Protein AF-0000000086746232 (afdb_homodimer)

Sequence (174 aa):
MLRSIILVGDSTSHGGKVLTGDESCDVLGKKAARVGDAVSCPKCGGNQTIVEGTPGIVGSNGQTYALEGMKTSCGATLIASQSLFQAMLRSIILVGDSTSHGGKVLTGDESCDVLGKKAARVGDAVSCPKCGGNQTIVEGTPGIVGSNGQTYALEGMKTSCGATLIASQSLFQA

Structure (mmCIF, N/CA/C/O backbone):
data_AF-0000000086746232-model_v1
#
loop_
_entity.id
_entity.type
_entity.pdbx_description
1 polymer 'PAAR domain-containing protein'
#
loop_
_atom_site.group_PDB
_atom_site.id
_atom_site.type_symbol
_atom_site.label_atom_id
_atom_site.label_alt_id
_atom_site.label_comp_id
_atom_site.label_asym_id
_atom_site.label_entity_id
_atom_site.label_seq_id
_atom_site.pdbx_PDB_ins_code
_atom_site.Cartn_x
_atom_site.Cartn_y
_atom_site.Cartn_z
_atom_site.occupancy
_atom_site.B_iso_or_equiv
_atom_site.auth_seq_id
_atom_site.auth_comp_id
_atom_site.auth_asym_id
_atom_site.auth_atom_id
_atom_site.pdbx_PDB_model_num
ATOM 1 N N . MET A 1 1 ? -14.898 6.227 -3.635 1 74 1 MET A N 1
ATOM 2 C CA . MET A 1 1 ? -13.883 6.523 -4.645 1 74 1 MET A CA 1
ATOM 3 C C . MET A 1 1 ? -12.484 6.25 -4.105 1 74 1 MET A C 1
ATOM 5 O O . MET A 1 1 ? -12.234 6.391 -2.908 1 74 1 MET A O 1
ATOM 9 N N . LEU A 1 2 ? -11.461 5.648 -4.902 1 90.25 2 LEU A N 1
ATOM 10 C CA . LEU A 1 2 ? -10.086 5.375 -4.504 1 90.25 2 LEU A CA 1
ATOM 11 C C . LEU A 1 2 ? -9.281 6.664 -4.414 1 90.25 2 LEU A C 1
ATOM 13 O O . LEU A 1 2 ? -9.523 7.609 -5.172 1 90.25 2 LEU A O 1
ATOM 17 N N . ARG A 1 3 ? -8.586 6.871 -3.383 1 95.56 3 ARG A N 1
ATOM 18 C CA . ARG A 1 3 ? -7.73 8.031 -3.16 1 95.56 3 ARG A CA 1
ATOM 19 C C . ARG A 1 3 ? -6.262 7.621 -3.111 1 95.56 3 ARG A C 1
ATOM 21 O O . ARG A 1 3 ? -5.934 6.508 -2.693 1 95.56 3 ARG A O 1
ATOM 28 N N . SER A 1 4 ? -5.422 8.508 -3.428 1 97 4 SER A N 1
ATOM 29 C CA . SER A 1 4 ? -3.99 8.234 -3.486 1 97 4 SER A CA 1
ATOM 30 C C . SER A 1 4 ? -3.365 8.25 -2.096 1 97 4 SER A C 1
ATOM 32 O O . SER A 1 4 ? -3.75 9.062 -1.248 1 97 4 SER A O 1
ATOM 34 N N . ILE A 1 5 ? -2.408 7.426 -1.962 1 97.31 5 ILE A N 1
ATOM 35 C CA . ILE A 1 5 ? -1.659 7.379 -0.711 1 97.31 5 ILE A CA 1
ATOM 36 C C . ILE A 1 5 ? -0.82 8.648 -0.568 1 97.31 5 ILE A C 1
ATOM 38 O O . ILE A 1 5 ? -0.33 9.188 -1.562 1 97.31 5 ILE A O 1
ATOM 42 N N . ILE A 1 6 ? -0.71 9.125 0.673 1 98.44 6 ILE A N 1
ATOM 43 C CA . ILE A 1 6 ? 0.069 10.32 0.973 1 98.44 6 ILE A CA 1
ATOM 44 C C . ILE A 1 6 ? 1.523 9.938 1.231 1 98.44 6 ILE A C 1
ATOM 46 O O . ILE A 1 6 ? 1.8 8.953 1.916 1 98.44 6 ILE A O 1
ATOM 50 N N . LEU A 1 7 ? 2.449 10.727 0.678 1 98.69 7 LEU A N 1
ATOM 51 C CA . LEU A 1 7 ? 3.883 10.484 0.811 1 98.69 7 LEU A CA 1
ATOM 52 C C . LEU A 1 7 ? 4.566 11.648 1.521 1 98.69 7 LEU A C 1
ATOM 54 O O . LEU A 1 7 ? 4.051 12.773 1.521 1 98.69 7 LEU A O 1
ATOM 58 N N . VAL A 1 8 ? 5.672 11.312 2.109 1 98.81 8 VAL A N 1
ATOM 59 C CA . VAL A 1 8 ? 6.5 12.383 2.662 1 98.81 8 VAL A CA 1
ATOM 60 C C . VAL A 1 8 ? 6.785 13.422 1.585 1 98.81 8 VAL A C 1
ATOM 62 O O . VAL A 1 8 ? 7.145 13.078 0.457 1 98.81 8 VAL A O 1
ATOM 65 N N . GLY A 1 9 ? 6.59 14.703 1.966 1 98.69 9 GLY A N 1
ATOM 66 C CA . GLY A 1 9 ? 6.805 15.781 1.021 1 98.69 9 GLY A CA 1
ATOM 67 C C . GLY A 1 9 ? 5.52 16.297 0.4 1 98.69 9 GLY A C 1
ATOM 68 O O . GLY A 1 9 ? 5.492 17.391 -0.172 1 98.69 9 GLY A O 1
ATOM 69 N N . ASP A 1 10 ? 4.445 15.539 0.522 1 98.81 10 ASP A N 1
ATOM 70 C CA . ASP A 1 10 ? 3.156 15.984 -0.002 1 98.81 10 ASP A CA 1
ATOM 71 C C . ASP A 1 10 ? 2.662 17.219 0.732 1 98.81 10 ASP A C 1
ATOM 73 O O . ASP A 1 10 ? 2.984 17.422 1.905 1 98.81 10 ASP A O 1
ATOM 77 N N . SER A 1 11 ? 1.82 18.031 0.051 1 98.75 11 SER A N 1
ATOM 78 C CA . SER A 1 11 ? 1.367 19.312 0.579 1 98.75 11 SER A CA 1
ATOM 79 C C . SER A 1 11 ? 0.061 19.172 1.352 1 98.75 11 SER A C 1
ATOM 81 O O . SER A 1 11 ? -0.557 18.094 1.336 1 98.75 11 SER A O 1
ATOM 83 N N . THR A 1 12 ? -0.304 20.234 2.037 1 98.62 12 THR A N 1
ATOM 84 C CA . THR A 1 12 ? -1.601 20.344 2.697 1 98.62 12 THR A CA 1
ATOM 85 C C . THR A 1 12 ? -2.32 21.609 2.277 1 98.62 12 THR A C 1
ATOM 87 O O . THR A 1 12 ? -1.718 22.5 1.672 1 98.62 12 THR A O 1
ATOM 90 N N . SER A 1 13 ? -3.58 21.688 2.588 1 98.62 13 SER A N 1
ATOM 91 C CA . SER A 1 13 ? -4.395 22.844 2.221 1 98.62 13 SER A CA 1
ATOM 92 C C . SER A 1 13 ? -3.963 24.094 2.986 1 98.62 13 SER A C 1
ATOM 94 O O . SER A 1 13 ? -4.332 25.203 2.621 1 98.62 13 SER A O 1
ATOM 96 N N . HIS A 1 14 ? -3.186 23.938 4.078 1 98.44 14 HIS A N 1
ATOM 97 C CA . HIS A 1 14 ? -2.693 25.094 4.816 1 98.44 14 HIS A CA 1
ATOM 98 C C . HIS A 1 14 ? -1.315 25.531 4.316 1 98.44 14 HIS A C 1
ATOM 100 O O . HIS A 1 14 ? -0.679 26.406 4.91 1 98.44 14 HIS A O 1
ATOM 106 N N . GLY A 1 15 ? -0.801 24.781 3.307 1 98.12 15 GLY A N 1
ATOM 107 C CA . GLY A 1 15 ? 0.459 25.172 2.701 1 98.12 15 GLY A CA 1
ATOM 108 C C . GLY A 1 15 ? 1.657 24.453 3.285 1 98.12 15 GLY A C 1
ATOM 109 O O . GLY A 1 15 ? 2.801 24.75 2.939 1 98.12 15 GLY A O 1
ATOM 110 N N . GLY A 1 16 ? 1.453 23.5 4.137 1 98.44 16 GLY A N 1
ATOM 111 C CA . GLY A 1 16 ? 2.529 22.734 4.742 1 98.44 16 GLY A CA 1
ATOM 112 C C . GLY A 1 16 ? 2.887 21.484 3.959 1 98.44 16 GLY A C 1
ATOM 113 O O . GLY A 1 16 ? 2.465 21.312 2.811 1 98.44 16 GLY A O 1
ATOM 114 N N . LYS A 1 17 ? 3.822 20.734 4.602 1 98.75 17 LYS A N 1
ATOM 115 C CA . LYS A 1 17 ? 4.305 19.5 3.986 1 98.75 17 LYS A CA 1
ATOM 116 C C . LYS A 1 17 ? 4.34 18.359 5 1 98.75 17 LYS A C 1
ATOM 118 O O . LYS A 1 17 ? 4.574 18.578 6.188 1 98.75 17 LYS A O 1
ATOM 123 N N . VAL A 1 18 ? 4.055 17.125 4.492 1 98.88 18 VAL A N 1
ATOM 124 C CA . VAL A 1 18 ? 4.273 15.938 5.305 1 98.88 18 VAL A CA 1
ATOM 125 C C . VAL A 1 18 ? 5.77 15.75 5.559 1 98.88 18 VAL A C 1
ATOM 127 O O . VAL A 1 18 ? 6.574 15.789 4.625 1 98.88 18 VAL A O 1
ATOM 130 N N . LEU A 1 19 ? 6.18 15.445 6.797 1 98.75 19 LEU A N 1
ATOM 131 C CA . LEU A 1 19 ? 7.59 15.508 7.164 1 98.75 19 LEU A CA 1
ATOM 132 C C . LEU A 1 19 ? 8.148 14.102 7.391 1 98.75 19 LEU A C 1
ATOM 134 O O . LEU A 1 19 ? 9.336 13.859 7.168 1 98.75 19 LEU A O 1
ATOM 138 N N . THR A 1 20 ? 7.324 13.242 7.918 1 98.56 20 THR A N 1
ATOM 139 C CA . THR A 1 20 ? 7.789 11.898 8.227 1 98.56 20 THR A CA 1
ATOM 140 C C . THR A 1 20 ? 6.848 10.852 7.645 1 98.56 20 THR A C 1
ATOM 142 O O . THR A 1 20 ? 5.719 11.172 7.258 1 98.56 20 THR A O 1
ATOM 145 N N . GLY A 1 21 ? 7.344 9.641 7.555 1 98.12 21 GLY A N 1
ATOM 146 C CA . GLY A 1 21 ? 6.598 8.516 7.008 1 98.12 21 GLY A CA 1
ATOM 147 C C . GLY A 1 21 ? 7.141 7.172 7.449 1 98.12 21 GLY A C 1
ATOM 148 O O . GLY A 1 21 ? 8.062 7.109 8.266 1 98.12 21 GLY A O 1
ATOM 149 N N . 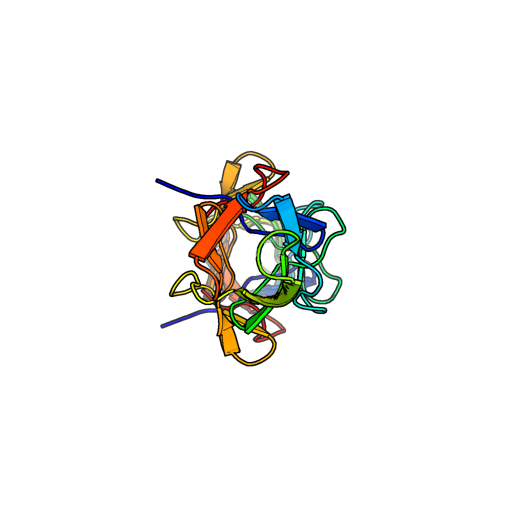ASP A 1 22 ? 6.551 6.16 6.973 1 97.75 22 ASP A N 1
ATOM 150 C CA . ASP A 1 22 ? 6.91 4.781 7.289 1 97.75 22 ASP A CA 1
ATOM 151 C C . ASP A 1 22 ? 8.211 4.383 6.594 1 97.75 22 ASP A C 1
ATOM 153 O O . ASP A 1 22 ? 8.25 4.254 5.367 1 97.75 22 ASP A O 1
ATOM 157 N N . GLU A 1 23 ? 9.258 4.027 7.324 1 96.69 23 GLU A N 1
ATOM 158 C CA . GLU A 1 23 ? 10.57 3.699 6.773 1 96.69 23 GLU A CA 1
ATOM 159 C C . GLU A 1 23 ? 10.531 2.393 5.988 1 96.69 23 GLU A C 1
ATOM 161 O O . GLU A 1 23 ? 11.406 2.129 5.164 1 96.69 23 GLU A O 1
ATOM 166 N N . SER A 1 24 ? 9.492 1.598 6.172 1 96.25 24 SER A N 1
ATOM 167 C CA . SER A 1 24 ? 9.438 0.273 5.562 1 96.25 24 SER A CA 1
ATOM 168 C C . SER A 1 24 ? 8.656 0.301 4.25 1 96.25 24 SER A C 1
ATOM 170 O O . SER A 1 24 ? 8.609 -0.7 3.533 1 96.25 24 SER A O 1
ATOM 172 N N . CYS A 1 25 ? 8.031 1.4 3.924 1 96.44 25 CYS A N 1
ATOM 173 C CA . CYS A 1 25 ? 7.168 1.482 2.75 1 96.44 25 CYS A CA 1
ATOM 174 C C . CYS A 1 25 ? 7.516 2.699 1.901 1 96.44 25 CYS A C 1
ATOM 176 O O . CYS A 1 25 ? 7.363 3.838 2.35 1 96.44 25 CYS A O 1
ATOM 178 N N . ASP A 1 26 ? 7.922 2.42 0.71 1 96.62 26 ASP A N 1
ATOM 179 C CA . ASP A 1 26 ? 8.352 3.455 -0.224 1 96.62 26 ASP A CA 1
ATOM 180 C C . ASP A 1 26 ? 7.535 3.402 -1.515 1 96.62 26 ASP A C 1
ATOM 182 O O . ASP A 1 26 ? 7.438 2.352 -2.15 1 96.62 26 ASP A O 1
ATOM 186 N N . VAL A 1 27 ? 6.926 4.531 -1.848 1 96.12 27 VAL A N 1
ATOM 187 C CA . VAL A 1 27 ? 6.238 4.684 -3.125 1 96.12 27 VAL A CA 1
ATOM 188 C C . VAL A 1 27 ? 6.914 5.777 -3.949 1 96.12 27 VAL A C 1
ATOM 190 O O . VAL A 1 27 ? 7.035 6.918 -3.496 1 96.12 27 VAL A O 1
ATOM 193 N N . LEU A 1 28 ? 7.363 5.406 -5.082 1 95.31 28 LEU A N 1
ATOM 194 C CA . LEU A 1 28 ? 8.055 6.328 -5.977 1 95.31 28 LEU A CA 1
ATOM 195 C C . LEU A 1 28 ? 9.25 6.973 -5.273 1 95.31 28 LEU A C 1
ATOM 197 O O . LEU A 1 28 ? 9.516 8.164 -5.461 1 95.31 28 LEU A O 1
ATOM 201 N N . GLY A 1 29 ? 9.789 6.227 -4.418 1 95.19 29 GLY A N 1
ATOM 202 C CA . GLY A 1 29 ? 11.008 6.688 -3.77 1 95.19 29 GLY A CA 1
ATOM 203 C C . GLY A 1 29 ? 10.75 7.535 -2.539 1 95.19 29 GLY A C 1
ATOM 204 O O . GLY A 1 29 ? 11.68 8.047 -1.921 1 95.19 29 GLY A O 1
ATOM 205 N N . LYS A 1 30 ? 9.539 7.738 -2.18 1 97.69 30 LYS A N 1
ATOM 206 C CA . LYS A 1 30 ? 9.164 8.516 -1.004 1 97.69 30 LYS A CA 1
ATOM 207 C C . LYS A 1 30 ? 8.414 7.656 0.007 1 97.69 30 LYS A C 1
ATOM 209 O O . LYS A 1 30 ? 7.66 6.754 -0.374 1 97.69 30 LYS A O 1
ATOM 214 N N . LYS A 1 31 ? 8.578 7.922 1.256 1 98.25 31 LYS A N 1
ATOM 215 C CA . LYS A 1 31 ? 7.965 7.125 2.316 1 98.25 31 LYS A CA 1
ATOM 216 C C . LYS A 1 31 ? 6.4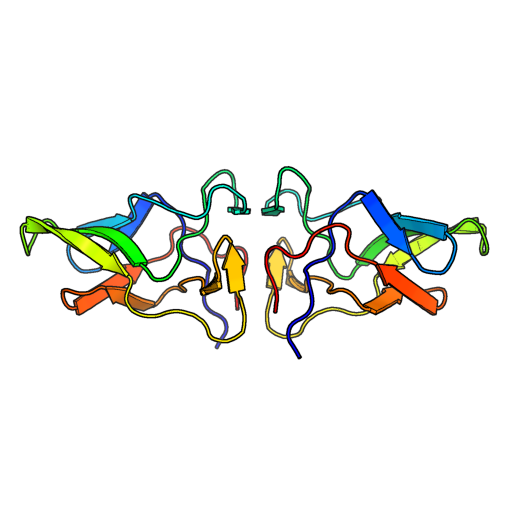8 7.438 2.451 1 98.25 31 LYS A C 1
ATOM 218 O O . LYS A 1 31 ? 6.07 8.594 2.357 1 98.25 31 LYS A O 1
ATOM 223 N N . ALA A 1 32 ? 5.727 6.387 2.633 1 97.94 32 ALA A N 1
ATOM 224 C CA . ALA A 1 32 ? 4.289 6.539 2.84 1 97.94 32 ALA A CA 1
ATOM 225 C C . ALA A 1 32 ? 3.99 7.105 4.227 1 97.94 32 ALA A C 1
ATOM 227 O O . ALA A 1 32 ? 4.629 6.723 5.211 1 97.94 32 ALA A O 1
ATOM 228 N N . ALA A 1 33 ? 3.035 7.992 4.289 1 98.5 33 ALA A N 1
ATOM 229 C CA . ALA A 1 33 ? 2.709 8.648 5.555 1 98.5 33 ALA A CA 1
ATOM 230 C C . ALA A 1 33 ? 1.594 7.902 6.285 1 98.5 33 ALA A C 1
ATOM 232 O O . ALA A 1 33 ? 0.688 7.355 5.656 1 98.5 33 ALA A O 1
ATOM 233 N N . ARG A 1 34 ? 1.635 7.934 7.625 1 98 34 ARG A N 1
ATOM 234 C CA . ARG A 1 34 ? 0.672 7.262 8.492 1 98 34 ARG A CA 1
ATOM 235 C C . ARG A 1 34 ? 0.024 8.242 9.461 1 98 34 ARG A C 1
ATOM 237 O O . ARG A 1 34 ? 0.487 9.375 9.602 1 98 34 ARG A O 1
ATOM 244 N N . VAL A 1 35 ? -1.06 7.715 9.969 1 98.25 35 VAL A N 1
ATOM 245 C CA . VAL A 1 35 ? -1.608 8.453 11.102 1 98.25 35 VAL A CA 1
ATOM 246 C C . VAL A 1 35 ? -0.523 8.664 12.156 1 98.25 35 VAL A C 1
ATOM 248 O O . VAL A 1 35 ? 0.221 7.734 12.484 1 98.25 35 VAL A O 1
ATOM 251 N N . GLY A 1 36 ? -0.434 9.883 12.641 1 98.06 36 GLY A N 1
ATOM 252 C CA . GLY A 1 36 ? 0.558 10.188 13.656 1 98.06 36 GLY A CA 1
ATOM 253 C C . GLY A 1 36 ? 1.81 10.836 13.094 1 98.06 36 GLY A C 1
ATOM 254 O O . GLY A 1 36 ? 2.578 11.453 13.836 1 98.06 36 GLY A O 1
ATOM 255 N N . ASP A 1 37 ? 2.045 10.727 11.844 1 98.56 37 ASP A N 1
ATOM 256 C CA . ASP A 1 37 ? 3.229 11.32 11.227 1 98.56 37 ASP A CA 1
ATOM 257 C C . ASP A 1 37 ? 3.148 12.844 11.242 1 98.56 37 ASP A C 1
ATOM 259 O O . ASP A 1 37 ? 2.057 13.414 11.234 1 98.56 37 ASP A O 1
ATOM 263 N N . ALA A 1 38 ? 4.32 13.477 11.227 1 98.81 38 ALA A N 1
ATOM 264 C CA . ALA A 1 38 ? 4.43 14.922 11.391 1 98.81 38 ALA A CA 1
ATOM 265 C C . ALA A 1 38 ? 4.172 15.641 10.07 1 98.81 38 ALA A C 1
ATOM 267 O O . ALA A 1 38 ? 4.582 15.172 9.008 1 98.81 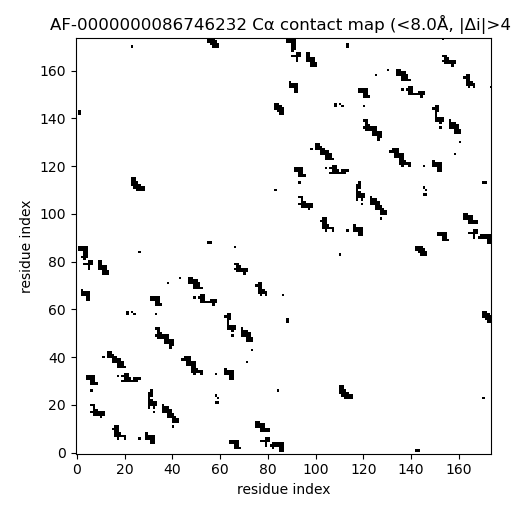38 ALA A O 1
ATOM 268 N N . VAL A 1 39 ? 3.561 16.766 10.195 1 98.69 39 VAL A N 1
ATOM 269 C CA . VAL A 1 39 ? 3.268 17.672 9.086 1 98.69 39 VAL A CA 1
ATOM 270 C C . VAL A 1 39 ? 3.582 19.109 9.492 1 98.69 39 VAL A C 1
ATOM 272 O O . VAL A 1 39 ? 3.266 19.531 10.609 1 98.69 39 VAL A O 1
ATOM 275 N N . SER A 1 40 ? 4.176 19.828 8.648 1 98.56 40 SER A N 1
ATOM 276 C CA . SER A 1 40 ? 4.367 21.25 8.914 1 98.56 40 SER A CA 1
ATOM 277 C C . SER A 1 40 ? 3.127 22.047 8.539 1 98.56 40 SER A C 1
ATOM 279 O O . SER A 1 40 ? 2.377 21.672 7.637 1 98.56 40 SER A O 1
ATOM 281 N N . CYS A 1 41 ? 2.863 23.078 9.203 1 98.38 41 CYS A N 1
ATOM 282 C CA . CYS A 1 41 ? 1.758 23.969 8.867 1 98.38 41 CYS A CA 1
ATOM 283 C C . CYS A 1 41 ? 2.166 25.438 9.023 1 98.38 41 CYS A C 1
ATOM 285 O O . CYS A 1 41 ? 2.32 25.922 10.148 1 98.38 41 CYS A O 1
ATOM 287 N N . PRO A 1 42 ? 2.281 26.141 7.984 1 97.44 42 PRO A N 1
ATOM 288 C CA . PRO A 1 42 ? 2.686 27.547 8.078 1 97.44 42 PRO A CA 1
ATOM 289 C C . PRO A 1 42 ? 1.607 28.438 8.703 1 97.44 42 PRO A C 1
ATOM 291 O O . PRO A 1 42 ? 1.91 29.516 9.219 1 97.44 42 PRO A O 1
ATOM 294 N N . LYS A 1 43 ? 0.365 28.047 8.68 1 97.12 43 LYS A N 1
ATOM 295 C CA . LYS A 1 43 ? -0.729 28.828 9.25 1 97.12 43 LYS A CA 1
ATOM 296 C C . LYS A 1 43 ? -0.756 28.719 10.773 1 97.12 43 LYS A C 1
ATOM 298 O O . LYS A 1 43 ? -1.011 29.703 11.469 1 97.12 43 LYS A O 1
ATOM 303 N N . CYS A 1 44 ? -0.59 27.516 11.258 1 96.44 44 CYS A N 1
ATOM 304 C CA . CYS A 1 44 ? -0.672 27.266 12.688 1 96.44 44 CYS A CA 1
ATOM 305 C C . CYS A 1 44 ? 0.694 27.422 13.352 1 96.44 44 CYS A C 1
ATOM 307 O O . CYS A 1 44 ? 0.786 27.672 14.547 1 96.44 44 CYS A O 1
ATOM 309 N N . GLY A 1 45 ? 1.724 27.297 12.633 1 91.69 45 GLY A N 1
ATOM 310 C CA . GLY A 1 45 ? 3.061 27.188 13.195 1 91.69 45 GLY A CA 1
ATOM 311 C C . GLY A 1 45 ? 3.346 25.828 13.812 1 91.69 45 GLY A C 1
ATOM 312 O O . GLY A 1 45 ? 2.42 25.109 14.172 1 91.69 45 GLY A O 1
ATOM 313 N N . GLY A 1 46 ? 4.605 25.344 13.789 1 91.69 46 GLY A N 1
ATOM 314 C CA . GLY A 1 46 ? 5.012 24.094 14.398 1 91.69 46 GLY A CA 1
ATOM 315 C C . GLY A 1 46 ? 4.633 22.875 13.57 1 91.69 46 GLY A C 1
ATOM 316 O O . GLY A 1 46 ? 4.168 23.016 12.438 1 91.69 46 GLY A O 1
ATOM 317 N N . ASN A 1 47 ? 4.883 21.766 14.25 1 96.62 47 ASN A N 1
ATOM 318 C CA . ASN A 1 47 ? 4.523 20.516 13.609 1 96.62 47 ASN A CA 1
ATOM 319 C C . ASN A 1 47 ? 3.16 20.016 14.086 1 96.62 47 ASN A C 1
ATOM 321 O O . ASN A 1 47 ? 2.836 20.109 15.266 1 96.62 47 ASN A O 1
ATOM 325 N N . GLN A 1 48 ? 2.387 19.703 13.102 1 98.19 48 GLN A N 1
ATOM 326 C CA . GLN A 1 48 ? 1.125 19.016 13.344 1 98.19 48 GLN A CA 1
ATOM 327 C C . GLN A 1 48 ? 1.243 17.531 13.023 1 98.19 48 GLN A C 1
ATOM 329 O O . GLN A 1 48 ? 2.338 17.031 12.75 1 98.19 48 GLN A O 1
ATOM 334 N N . THR A 1 49 ? 0.109 16.812 13.148 1 98.69 49 THR A N 1
ATOM 335 C CA . THR A 1 49 ? 0.139 15.383 12.859 1 98.69 49 THR A CA 1
ATOM 336 C C . THR A 1 49 ? -1.046 14.984 11.984 1 98.69 49 THR A C 1
ATOM 338 O O . THR A 1 49 ? -2.08 15.656 11.984 1 98.69 49 THR A O 1
ATOM 341 N N . ILE A 1 50 ? -0.886 13.977 11.258 1 98.81 50 ILE A N 1
ATOM 342 C CA . ILE A 1 50 ? -1.998 13.375 10.531 1 98.81 50 ILE A CA 1
ATOM 343 C C . ILE A 1 50 ? -2.924 12.656 11.516 1 98.81 50 ILE A C 1
ATOM 345 O O . ILE A 1 50 ? -2.467 11.867 12.344 1 98.81 50 ILE A O 1
ATOM 349 N N . VAL A 1 51 ? -4.215 12.859 11.367 1 98.62 51 VAL A N 1
ATOM 350 C CA . VAL A 1 51 ? -5.082 12.32 12.406 1 98.62 51 VAL A CA 1
ATOM 351 C C . VAL A 1 51 ? -6.098 11.359 11.789 1 98.62 51 VAL A C 1
ATOM 353 O O . VAL A 1 51 ? -6.863 10.711 12.5 1 98.62 51 VAL A O 1
ATOM 356 N N . GLU A 1 52 ? -6.145 11.273 10.477 1 97.81 52 GLU A N 1
ATOM 357 C CA . GLU A 1 52 ? -7.027 10.328 9.797 1 97.81 52 GLU A CA 1
ATOM 358 C C . GLU A 1 52 ? -6.227 9.32 8.969 1 97.81 52 GLU A C 1
ATOM 360 O O . GLU A 1 52 ? -5.234 9.688 8.336 1 97.81 52 GLU A O 1
ATOM 365 N N . GLY A 1 53 ? -6.652 8.086 9.023 1 96.19 53 GLY A N 1
ATOM 366 C CA . GLY A 1 53 ? -6.039 7.012 8.266 1 96.19 53 GLY A CA 1
ATOM 367 C C . GLY A 1 53 ? -7.047 6.086 7.609 1 96.19 53 GLY A C 1
ATOM 368 O O . GLY A 1 53 ? -8.25 6.18 7.883 1 96.19 53 GLY A O 1
ATOM 369 N N . THR A 1 54 ? -6.539 5.34 6.672 1 92.94 54 THR A N 1
ATOM 370 C CA . THR A 1 54 ? -7.387 4.395 5.957 1 92.94 54 THR A CA 1
ATOM 371 C C . THR A 1 54 ? -7.512 3.086 6.73 1 92.94 54 THR A C 1
ATOM 373 O O . THR A 1 54 ? -6.547 2.32 6.828 1 92.94 54 THR A O 1
ATOM 376 N N . PRO A 1 55 ? -8.773 2.875 7.195 1 86.62 55 PRO A N 1
ATOM 377 C CA . PRO A 1 55 ? -8.945 1.59 7.879 1 86.62 55 PRO A CA 1
ATOM 378 C C . PRO A 1 55 ? -8.656 0.398 6.969 1 86.62 55 PRO A C 1
ATOM 380 O O . PRO A 1 55 ? -8.969 0.435 5.777 1 86.62 55 PRO A O 1
ATOM 383 N N . GLY A 1 56 ? -7.832 -0.456 7.375 1 87.62 56 GLY A N 1
ATOM 384 C CA . GLY A 1 56 ? -7.633 -1.68 6.617 1 87.62 56 GLY A CA 1
ATOM 385 C C . GLY A 1 56 ? -6.25 -1.783 6.004 1 87.62 56 GLY A C 1
ATOM 386 O O . GLY A 1 56 ? -5.902 -2.805 5.406 1 87.62 56 GLY A O 1
ATOM 387 N N . ILE A 1 57 ? -5.645 -0.674 5.953 1 92.31 57 ILE A N 1
ATOM 388 C CA . ILE A 1 57 ? -4.262 -0.747 5.492 1 92.31 57 ILE A CA 1
ATOM 389 C C . ILE A 1 57 ? -3.318 -0.323 6.613 1 92.31 57 ILE A C 1
ATOM 391 O O . ILE A 1 57 ? -3.234 0.861 6.949 1 92.31 57 ILE A O 1
ATOM 395 N N . VAL A 1 58 ? -2.711 -1.233 7.105 1 93.69 58 VAL A N 1
ATOM 396 C CA . VAL A 1 58 ? -1.908 -1.03 8.305 1 93.69 58 VAL A CA 1
ATOM 397 C C . VAL A 1 58 ? -0.425 -1.139 7.961 1 93.69 58 VAL A C 1
ATOM 399 O O . VAL A 1 58 ? -0.005 -2.088 7.293 1 93.69 58 VAL A O 1
ATOM 402 N N . GLY A 1 59 ? 0.296 -0.094 8.328 1 92.25 59 GLY A N 1
ATOM 403 C CA . GLY A 1 59 ? 1.735 -0.077 8.125 1 92.25 59 GLY A CA 1
ATOM 404 C C . GLY A 1 59 ? 2.51 -0.635 9.305 1 92.25 59 GLY A C 1
ATOM 405 O O . GLY A 1 59 ? 2.014 -1.506 10.023 1 92.25 59 GLY A O 1
ATOM 406 N N . SER A 1 60 ? 3.74 -0.108 9.273 1 88.44 60 SER A N 1
ATOM 407 C CA . SER A 1 60 ? 4.613 -0.531 10.367 1 88.44 60 SER A CA 1
ATOM 408 C C . SER A 1 60 ? 4.16 0.059 11.695 1 88.44 60 SER A C 1
ATOM 410 O O . SER A 1 60 ? 3.504 1.103 11.727 1 88.44 60 SER A O 1
ATOM 412 N N . ASN A 1 61 ? 4.293 -0.544 12.789 1 89.38 61 ASN A N 1
ATOM 413 C CA . ASN A 1 61 ? 3.984 -0.107 14.148 1 89.38 61 ASN A CA 1
ATOM 414 C C . ASN A 1 61 ? 2.48 -0.098 14.406 1 89.38 61 ASN A C 1
ATOM 416 O O . ASN A 1 61 ? 2.01 0.552 15.344 1 89.38 61 ASN A O 1
ATOM 420 N N . GLY A 1 62 ? 1.765 -0.496 13.43 1 91.75 62 GLY A N 1
ATOM 421 C CA . GLY A 1 62 ? 0.335 -0.647 13.641 1 91.75 62 GLY A CA 1
ATOM 422 C C . GLY A 1 62 ? -0.463 0.575 13.227 1 91.75 62 GLY A C 1
ATOM 423 O O . GLY A 1 62 ? -1.678 0.627 13.43 1 91.75 62 GLY A O 1
ATOM 424 N N . GLN A 1 63 ? 0.133 1.555 12.711 1 95.06 63 GLN A N 1
ATOM 425 C CA . GLN A 1 63 ? -0.548 2.775 12.297 1 95.06 63 GLN A CA 1
ATOM 426 C C . GLN A 1 63 ? -1.062 2.656 10.867 1 95.06 63 GLN A C 1
ATOM 428 O O . GLN A 1 63 ? -0.392 2.08 10 1 95.06 63 GLN A O 1
ATOM 433 N N . THR A 1 64 ? -2.201 3.277 10.594 1 97 64 THR A N 1
ATOM 434 C CA . THR A 1 64 ? -2.814 3.176 9.273 1 97 64 THR A CA 1
ATOM 435 C C . THR A 1 64 ? -2.287 4.27 8.352 1 97 64 THR A C 1
ATOM 437 O O . THR A 1 64 ? -1.928 5.355 8.805 1 97 64 THR A O 1
ATOM 440 N N . TYR A 1 65 ? -2.26 3.965 7.105 1 97 65 TYR A N 1
ATOM 441 C CA . TYR A 1 65 ? -1.772 4.922 6.117 1 97 65 TYR A CA 1
ATOM 442 C C . TYR A 1 65 ? -2.809 6.008 5.852 1 97 65 TYR A C 1
ATOM 444 O O . TYR A 1 65 ? -4.008 5.785 6.031 1 97 65 TYR A O 1
ATOM 452 N N . ALA A 1 66 ? -2.295 7.129 5.469 1 98.19 66 ALA A N 1
ATOM 453 C CA . ALA A 1 66 ? -3.152 8.266 5.148 1 98.19 66 ALA A CA 1
ATOM 454 C C . ALA A 1 66 ? -3.369 8.391 3.643 1 98.19 66 ALA A C 1
ATOM 456 O O . ALA A 1 66 ? -2.475 8.07 2.854 1 98.19 66 ALA A O 1
ATOM 457 N N . LEU A 1 67 ? -4.582 8.867 3.252 1 98 67 LEU A N 1
ATOM 458 C CA . LEU A 1 67 ? -4.922 9.07 1.849 1 98 67 LEU A CA 1
ATOM 459 C C . LEU A 1 67 ? -5.234 10.539 1.57 1 98 67 LEU A C 1
ATOM 461 O O . LEU A 1 67 ? -5.469 11.312 2.498 1 98 67 LEU A O 1
ATOM 465 N N . GLU A 1 68 ? -5.168 10.805 0.32 1 98.06 68 GLU A N 1
ATOM 466 C CA . GLU A 1 68 ? -5.551 12.125 -0.162 1 98.06 68 GLU A CA 1
ATOM 467 C C . GLU A 1 68 ? -6.859 12.594 0.472 1 98.06 68 GLU A C 1
ATOM 469 O O . GLU A 1 68 ? -7.82 11.82 0.56 1 98.06 68 GLU A O 1
ATOM 474 N N . GLY A 1 69 ? -6.867 13.828 0.887 1 98.31 69 GLY A N 1
ATOM 475 C CA . GLY A 1 69 ? -8.094 14.43 1.382 1 98.31 69 GLY A CA 1
ATOM 476 C C . GLY A 1 69 ? -8.273 14.273 2.881 1 98.31 69 GLY A C 1
ATOM 477 O O . GLY A 1 69 ? -9.109 14.945 3.484 1 98.31 69 GLY A O 1
ATOM 478 N N . MET A 1 70 ? -7.562 13.469 3.498 1 98.5 70 MET A N 1
ATOM 479 C CA . MET A 1 70 ? -7.684 13.242 4.934 1 98.5 70 MET A CA 1
ATOM 480 C C . MET A 1 70 ? -7.09 14.398 5.727 1 98.5 70 MET A C 1
ATOM 482 O O . MET A 1 70 ? -6.363 15.227 5.172 1 98.5 70 MET A O 1
ATOM 486 N N . LYS A 1 71 ? -7.316 14.438 7.051 1 98.75 71 LYS A N 1
ATOM 487 C CA . LYS A 1 71 ? -7.09 15.664 7.809 1 98.75 71 LYS A CA 1
ATOM 488 C C . LYS A 1 71 ? -5.863 15.539 8.711 1 98.75 71 LYS A C 1
ATOM 490 O O . LYS A 1 71 ? -5.496 14.43 9.117 1 98.75 71 LYS A O 1
ATOM 495 N N . THR A 1 72 ? -5.34 16.703 9.031 1 98.69 72 THR A N 1
ATOM 496 C CA . THR A 1 72 ? -4.309 16.828 10.055 1 98.69 72 THR A CA 1
ATOM 497 C C . THR A 1 72 ? -4.898 17.391 11.352 1 98.69 72 THR A C 1
ATOM 499 O O . THR A 1 72 ? -6.074 17.75 11.391 1 98.69 72 THR A O 1
ATOM 502 N N . SER A 1 73 ? -4.098 17.422 12.375 1 98.62 73 SER A N 1
ATOM 503 C CA . SER A 1 73 ? -4.562 17.812 13.703 1 98.62 73 SER A CA 1
ATOM 504 C C . SER A 1 73 ? -5.051 19.25 13.719 1 98.62 73 SER A C 1
ATOM 506 O O . SER A 1 73 ? -5.891 19.625 14.539 1 98.62 73 SER A O 1
ATOM 508 N N . CYS A 1 74 ? -4.605 20.062 12.828 1 98.12 74 CYS A N 1
ATOM 509 C CA . CYS A 1 74 ? -5.027 21.469 12.82 1 98.12 74 CYS A CA 1
ATOM 510 C C . CYS A 1 74 ? -6.184 21.688 11.859 1 98.12 74 CYS A C 1
ATOM 512 O O . CYS A 1 74 ? -6.645 22.812 11.68 1 98.12 74 CYS A O 1
ATOM 514 N N . GLY A 1 75 ? -6.512 20.641 11.117 1 98.31 75 GLY A N 1
ATOM 515 C CA . GLY A 1 75 ? -7.676 20.734 10.258 1 98.31 75 GLY A CA 1
ATOM 516 C C . GLY A 1 75 ? -7.32 20.844 8.789 1 98.31 75 GLY A C 1
ATOM 517 O O . GLY A 1 75 ? -8.203 20.844 7.926 1 98.31 75 GLY A O 1
ATOM 518 N N . ALA A 1 76 ? -6.082 20.891 8.406 1 98.5 76 ALA A N 1
ATOM 519 C CA . ALA A 1 76 ? -5.66 20.906 7.008 1 98.5 76 ALA A CA 1
ATOM 520 C C . ALA A 1 76 ? -5.973 19.578 6.324 1 98.5 76 ALA A C 1
ATOM 522 O O . ALA A 1 76 ? -6.066 18.547 6.984 1 98.5 76 ALA A O 1
ATOM 523 N N . THR A 1 77 ? -6.121 19.672 5.027 1 98.75 77 THR A N 1
ATOM 524 C CA . THR A 1 77 ? -6.344 18.484 4.223 1 98.75 77 THR A CA 1
ATOM 525 C C . THR A 1 77 ? -5.066 18.078 3.482 1 98.75 77 THR A C 1
ATOM 527 O O . THR A 1 77 ? -4.344 18.938 2.975 1 98.75 77 THR A O 1
ATOM 530 N N . LEU A 1 78 ? -4.863 16.797 3.361 1 98.81 78 LEU A N 1
ATOM 531 C CA . LEU A 1 78 ? -3.686 16.266 2.68 1 98.81 78 LEU A CA 1
ATOM 532 C C . LEU A 1 78 ? -3.895 16.25 1.169 1 98.81 78 LEU A C 1
ATOM 534 O O . LEU A 1 78 ? -4.977 15.906 0.692 1 98.81 78 LEU A O 1
ATOM 538 N N . ILE A 1 79 ? -2.814 16.625 0.434 1 98.69 79 ILE A N 1
ATOM 539 C CA . ILE A 1 79 ? -2.855 16.672 -1.023 1 98.69 79 ILE A CA 1
ATOM 540 C C . ILE A 1 79 ? -1.759 15.781 -1.6 1 98.69 79 ILE A C 1
ATOM 542 O O . ILE A 1 79 ? -0.57 16.062 -1.431 1 98.69 79 ILE A O 1
ATOM 546 N N . ALA A 1 80 ? -2.162 14.75 -2.254 1 98.38 80 ALA A N 1
ATOM 547 C CA . ALA A 1 80 ? -1.203 13.805 -2.822 1 98.38 80 ALA A CA 1
ATOM 548 C C . ALA A 1 80 ? -0.526 14.391 -4.059 1 98.38 80 ALA A C 1
ATOM 550 O O . ALA A 1 80 ? -1.163 15.078 -4.855 1 98.38 80 ALA A O 1
ATOM 551 N N . SER A 1 81 ? 0.74 14.094 -4.25 1 97.06 81 SER A N 1
ATOM 552 C CA . SER A 1 81 ? 1.502 14.586 -5.395 1 97.06 81 SER A CA 1
ATOM 553 C C . SER A 1 81 ? 1.523 13.562 -6.527 1 97.06 81 SER A C 1
ATOM 555 O O . SER A 1 81 ? 2.053 13.836 -7.605 1 97.06 81 SER A O 1
ATOM 557 N N . GLN A 1 82 ? 1.003 12.383 -6.297 1 93.38 82 GLN A N 1
ATOM 558 C CA . GLN A 1 82 ? 1.018 11.297 -7.27 1 93.38 82 GLN A CA 1
ATOM 559 C C . GLN A 1 82 ? -0.313 10.547 -7.281 1 93.38 82 GLN A C 1
ATOM 561 O O . GLN A 1 82 ? -1.163 10.773 -6.418 1 93.38 82 GLN A O 1
ATOM 566 N N . SER A 1 83 ? -0.542 9.75 -8.297 1 90.38 83 SER A N 1
ATOM 567 C CA . SER A 1 83 ? -1.807 9.031 -8.414 1 90.38 83 SER A CA 1
ATOM 568 C C . SER A 1 83 ? -1.583 7.52 -8.43 1 90.38 83 SER A C 1
ATOM 570 O O . SER A 1 83 ? -2.479 6.762 -8.805 1 90.38 83 SER A O 1
ATOM 572 N N . LEU A 1 84 ? -0.329 7.262 -8.047 1 83.75 84 LEU A N 1
ATOM 573 C CA . LEU A 1 84 ? -0.041 5.832 -7.949 1 83.75 84 LEU A CA 1
ATOM 574 C C . LEU A 1 84 ? -0.469 5.281 -6.594 1 83.75 84 LEU A C 1
ATOM 576 O O . LEU A 1 84 ? -0.696 6.043 -5.652 1 83.75 84 LEU A O 1
ATOM 580 N N . PHE A 1 85 ? -0.838 4.098 -6.469 1 89.56 85 PHE A N 1
ATOM 581 C CA . PHE A 1 85 ? -1.295 3.434 -5.254 1 89.56 85 PHE A CA 1
ATOM 582 C C . PHE A 1 85 ? -2.566 4.086 -4.727 1 89.56 85 PHE A C 1
ATOM 584 O O . PHE A 1 85 ? -2.506 5.031 -3.941 1 89.56 85 PHE A O 1
ATOM 591 N N . GLN A 1 86 ? -3.551 3.666 -5.066 1 93.31 86 GLN A N 1
ATOM 592 C CA . GLN A 1 86 ? -4.855 4.199 -4.691 1 93.31 86 GLN A CA 1
ATOM 593 C C . GLN A 1 86 ? -5.652 3.186 -3.877 1 93.31 86 GLN A C 1
ATOM 595 O O . GLN A 1 86 ? -5.609 1.985 -4.156 1 93.31 86 GLN A O 1
ATOM 600 N N . ALA A 1 87 ? -6.285 3.668 -2.904 1 91.88 87 ALA A N 1
ATOM 601 C CA . ALA A 1 87 ? -7.121 2.816 -2.062 1 91.88 87 ALA A CA 1
ATOM 602 C C . ALA A 1 87 ? -8.398 3.545 -1.64 1 91.88 87 ALA A C 1
ATOM 604 O O . ALA A 1 87 ? -8.438 4.777 -1.615 1 91.88 87 ALA A O 1
ATOM 605 N N . MET B 1 1 ? -10.211 -10.609 8.125 1 74.81 1 MET B N 1
ATOM 606 C CA . MET B 1 1 ? -8.898 -10.492 8.742 1 74.81 1 MET B CA 1
ATOM 607 C C . MET B 1 1 ? -7.906 -9.82 7.793 1 74.81 1 MET B C 1
ATOM 609 O O . MET B 1 1 ? -8.023 -9.969 6.574 1 74.81 1 MET B O 1
ATOM 613 N N . LEU B 1 2 ? -6.926 -8.891 8.234 1 89.94 2 LEU B N 1
ATOM 614 C CA . LEU B 1 2 ? -5.918 -8.227 7.418 1 89.94 2 LEU B CA 1
ATOM 615 C C . LEU B 1 2 ? -4.816 -9.195 7.012 1 89.94 2 LEU B C 1
ATOM 617 O O . LEU B 1 2 ? -4.496 -10.125 7.758 1 89.94 2 LEU B O 1
ATOM 621 N N . ARG B 1 3 ? -4.477 -9.234 5.812 1 95.69 3 ARG B N 1
ATOM 622 C CA . ARG B 1 3 ? -3.416 -10.086 5.27 1 95.69 3 ARG B CA 1
ATOM 623 C C . ARG B 1 3 ? -2.238 -9.242 4.785 1 95.69 3 ARG B C 1
ATOM 625 O O . ARG B 1 3 ? -2.418 -8.102 4.355 1 95.69 3 ARG B O 1
ATOM 632 N N . SER B 1 4 ? -1.094 -9.82 4.773 1 97 4 SER B N 1
ATOM 633 C CA . SER B 1 4 ? 0.126 -9.117 4.402 1 97 4 SER B CA 1
ATOM 634 C C . SER B 1 4 ? 0.264 -9.008 2.887 1 97 4 SER B C 1
ATOM 636 O O . SER B 1 4 ? -0.096 -9.938 2.16 1 97 4 SER B O 1
ATOM 638 N N . ILE B 1 5 ? 0.812 -7.938 2.5 1 97.25 5 ILE B N 1
ATOM 639 C CA . ILE B 1 5 ? 1.082 -7.73 1.081 1 97.25 5 ILE B CA 1
ATOM 640 C C . ILE B 1 5 ? 2.186 -8.68 0.622 1 97.25 5 ILE B C 1
ATOM 642 O O . ILE B 1 5 ? 3.1 -8.992 1.388 1 97.25 5 ILE B O 1
ATOM 646 N N . ILE B 1 6 ? 2.061 -9.156 -0.611 1 98.44 6 ILE B N 1
ATOM 647 C CA . ILE B 1 6 ? 3.039 -10.062 -1.197 1 98.44 6 ILE B CA 1
ATOM 648 C C . ILE B 1 6 ? 4.145 -9.266 -1.878 1 98.44 6 ILE B C 1
ATOM 650 O O . ILE B 1 6 ? 3.873 -8.273 -2.564 1 98.44 6 ILE B O 1
ATOM 654 N N . LEU B 1 7 ? 5.391 -9.695 -1.677 1 98.69 7 LEU B N 1
ATOM 655 C CA . LEU B 1 7 ? 6.562 -9.031 -2.238 1 98.69 7 LEU B CA 1
ATOM 656 C C . LEU B 1 7 ? 7.316 -9.961 -3.184 1 98.69 7 LEU B C 1
ATOM 658 O O . LEU B 1 7 ? 7.199 -11.188 -3.08 1 98.69 7 LEU B O 1
ATOM 662 N N . VAL B 1 8 ? 8.016 -9.32 -4.074 1 98.81 8 VAL B N 1
ATOM 663 C CA . VAL B 1 8 ? 8.914 -10.109 -4.914 1 98.81 8 VAL B CA 1
ATOM 664 C C . VAL B 1 8 ? 9.828 -10.961 -4.035 1 98.81 8 VAL B C 1
ATOM 666 O O . VAL B 1 8 ? 10.398 -10.469 -3.057 1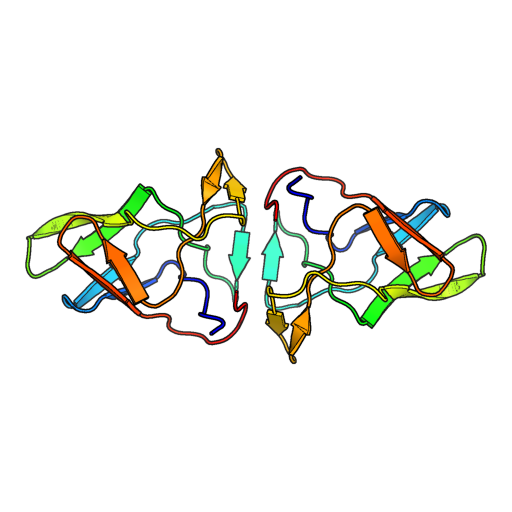 98.81 8 VAL B O 1
ATOM 669 N N . GLY B 1 9 ? 9.938 -12.25 -4.391 1 98.69 9 GLY B N 1
ATOM 670 C CA . GLY B 1 9 ? 10.758 -13.172 -3.619 1 98.69 9 GLY B CA 1
ATOM 671 C C . GLY B 1 9 ? 9.953 -14.023 -2.658 1 98.69 9 GLY B C 1
ATOM 672 O O . GLY B 1 9 ? 10.445 -15.039 -2.166 1 98.69 9 GLY B O 1
ATOM 673 N N . ASP B 1 10 ? 8.727 -13.656 -2.395 1 98.81 10 ASP B N 1
ATOM 674 C CA . ASP B 1 10 ? 7.867 -14.445 -1.517 1 98.81 10 ASP B CA 1
ATOM 675 C C . ASP B 1 10 ? 7.578 -15.82 -2.121 1 98.81 10 ASP B C 1
ATOM 677 O O . ASP B 1 10 ? 7.555 -15.969 -3.344 1 98.81 10 ASP B O 1
ATOM 681 N N . SER B 1 11 ? 7.293 -16.797 -1.259 1 98.75 11 SER B N 1
ATOM 682 C CA . SER B 1 11 ? 7.117 -18.188 -1.684 1 98.75 11 SER B CA 1
ATOM 683 C C . SER B 1 11 ? 5.656 -18.484 -2.002 1 98.75 11 SER B C 1
ATOM 685 O O . SER B 1 11 ? 4.777 -17.656 -1.734 1 98.75 11 SER B O 1
ATOM 687 N N . THR B 1 12 ? 5.438 -19.641 -2.598 1 98.62 12 THR B N 1
ATOM 688 C CA . THR B 1 12 ? 4.098 -20.172 -2.824 1 98.62 12 THR B CA 1
ATOM 689 C C . THR B 1 12 ? 3.979 -21.594 -2.273 1 98.62 12 THR B C 1
ATOM 691 O O . THR B 1 12 ? 4.984 -22.219 -1.937 1 98.62 12 THR B O 1
ATOM 694 N N . SER B 1 13 ? 2.773 -22.062 -2.188 1 98.62 13 SER B N 1
ATOM 695 C CA . SER B 1 13 ? 2.516 -23.391 -1.645 1 98.62 13 SER B CA 1
ATOM 696 C C . SER B 1 13 ? 3.049 -24.469 -2.57 1 98.62 13 SER B C 1
ATOM 698 O O . SER B 1 13 ? 3.178 -25.625 -2.166 1 98.62 13 SER B O 1
ATOM 700 N N . HIS B 1 14 ? 3.354 -24.156 -3.83 1 98.44 14 HIS B N 1
ATOM 701 C CA . HIS B 1 14 ? 3.922 -25.141 -4.742 1 98.44 14 HIS B CA 1
ATOM 702 C C . HIS B 1 14 ? 5.445 -25.094 -4.719 1 98.44 14 HIS B C 1
ATOM 704 O O . HIS B 1 14 ? 6.102 -25.766 -5.527 1 98.44 14 HIS B O 1
ATOM 710 N N . GLY B 1 15 ? 6.008 -24.172 -3.889 1 98.06 15 GLY B N 1
ATOM 711 C CA . GLY B 1 15 ? 7.453 -24.141 -3.73 1 98.06 15 GLY B CA 1
ATOM 712 C C . GLY B 1 15 ? 8.125 -23.109 -4.621 1 98.06 15 GLY B C 1
ATOM 713 O O . GLY B 1 15 ? 9.352 -23.031 -4.668 1 98.06 15 GLY B O 1
ATOM 714 N N . GLY B 1 16 ? 7.383 -22.312 -5.312 1 98.44 16 GLY B N 1
ATOM 715 C CA . GLY B 1 16 ? 7.926 -21.281 -6.18 1 98.44 16 GLY B CA 1
ATOM 716 C C . GLY B 1 16 ? 8.102 -19.953 -5.48 1 98.44 16 GLY B C 1
ATOM 717 O O . GLY B 1 16 ? 8.047 -19.875 -4.25 1 98.44 16 GLY B O 1
ATOM 718 N N . LYS B 1 17 ? 8.5 -18.969 -6.344 1 98.75 17 LYS B N 1
ATOM 719 C CA . LYS B 1 17 ? 8.75 -17.625 -5.844 1 98.75 17 LYS B CA 1
ATOM 720 C C . LYS B 1 17 ? 8.117 -16.578 -6.758 1 98.75 17 LYS B C 1
ATOM 722 O O . LYS B 1 17 ? 8.031 -16.766 -7.969 1 98.75 17 LYS B O 1
ATOM 727 N N . VAL B 1 18 ? 7.629 -15.477 -6.137 1 98.88 18 VAL B N 1
ATOM 728 C CA . VAL B 1 18 ? 7.203 -14.32 -6.914 1 98.88 18 VAL B CA 1
ATOM 729 C C . VAL B 1 18 ? 8.414 -13.695 -7.609 1 98.88 18 VAL B C 1
ATOM 731 O O . VAL B 1 18 ? 9.438 -13.438 -6.973 1 98.88 18 VAL B O 1
ATOM 734 N N . LEU B 1 19 ? 8.305 -13.328 -8.891 1 98.75 19 LEU B N 1
ATOM 735 C CA . LEU B 1 19 ? 9.477 -12.961 -9.68 1 98.75 19 LEU B CA 1
ATOM 736 C C . LEU B 1 19 ? 9.469 -11.469 -10 1 98.75 19 LEU B C 1
ATOM 738 O O . LEU B 1 19 ? 10.523 -10.859 -10.148 1 98.75 19 LEU B O 1
ATOM 742 N N . THR B 1 20 ? 8.297 -10.938 -10.203 1 98.56 20 THR B N 1
ATOM 743 C CA . THR B 1 20 ? 8.203 -9.531 -10.578 1 98.56 20 THR B CA 1
ATOM 744 C C . THR B 1 20 ? 7.215 -8.797 -9.672 1 98.56 20 THR B C 1
ATOM 746 O O . THR B 1 20 ? 6.426 -9.43 -8.969 1 98.56 20 THR B O 1
ATOM 749 N N . GLY B 1 21 ? 7.301 -7.492 -9.672 1 98.12 21 GLY B N 1
ATOM 750 C CA . GLY B 1 21 ? 6.453 -6.629 -8.867 1 98.12 21 GLY B CA 1
ATOM 751 C C . GLY B 1 21 ? 6.391 -5.203 -9.383 1 98.12 21 GLY B C 1
ATOM 752 O O . GLY B 1 21 ? 6.934 -4.898 -10.445 1 98.12 21 GLY B O 1
ATOM 753 N N . ASP B 1 22 ? 5.699 -4.402 -8.695 1 97.69 22 ASP B N 1
ATOM 754 C CA . ASP B 1 22 ? 5.5 -2.994 -9.031 1 97.69 22 ASP B CA 1
ATOM 755 C C . ASP B 1 22 ? 6.758 -2.178 -8.758 1 97.69 22 ASP B C 1
ATOM 757 O O . ASP B 1 22 ? 7.145 -1.99 -7.598 1 97.69 22 ASP B O 1
ATOM 761 N N . GLU B 1 23 ? 7.352 -1.553 -9.773 1 96.56 23 GLU B N 1
ATOM 762 C CA . GLU B 1 23 ? 8.602 -0.809 -9.641 1 96.56 23 GLU B CA 1
ATOM 763 C C . GLU B 1 23 ? 8.406 0.46 -8.812 1 96.56 23 GLU B C 1
ATOM 765 O O . GLU B 1 23 ? 9.367 1.02 -8.289 1 96.56 23 GLU B O 1
ATOM 770 N N . SER B 1 24 ? 7.168 0.898 -8.617 1 96.12 24 SER B N 1
ATOM 771 C CA . SER B 1 24 ? 6.895 2.168 -7.957 1 96.12 24 SER B CA 1
ATOM 772 C C . SER B 1 24 ? 6.617 1.966 -6.469 1 96.12 24 SER B C 1
ATOM 774 O O . SER B 1 24 ? 6.48 2.936 -5.719 1 96.12 24 SER B O 1
ATOM 776 N N . CYS B 1 25 ? 6.512 0.734 -6.02 1 96.31 25 CYS B N 1
ATOM 777 C CA . CYS B 1 25 ? 6.129 0.448 -4.641 1 96.31 25 CYS B CA 1
ATOM 778 C C . CYS B 1 25 ? 7.078 -0.561 -4.008 1 96.31 25 CYS B C 1
ATOM 780 O O . CYS B 1 25 ? 7.152 -1.71 -4.449 1 96.31 25 CYS B O 1
ATOM 782 N N . ASP B 1 26 ? 7.711 -0.111 -2.994 1 96.62 26 ASP B N 1
ATOM 783 C CA . ASP B 1 26 ? 8.703 -0.917 -2.295 1 96.62 26 ASP B CA 1
ATOM 784 C C . ASP B 1 26 ? 8.359 -1.054 -0.814 1 96.62 26 ASP B C 1
ATOM 786 O O . ASP B 1 26 ? 8.148 -0.053 -0.126 1 96.62 26 ASP B O 1
ATOM 790 N N . VAL B 1 27 ? 8.273 -2.301 -0.366 1 96.12 27 VAL B N 1
ATOM 791 C CA . VAL B 1 27 ? 8.102 -2.592 1.053 1 96.12 27 VAL B CA 1
ATOM 792 C C . VAL B 1 27 ? 9.305 -3.381 1.571 1 96.12 27 VAL B C 1
ATOM 794 O O . VAL B 1 27 ? 9.625 -4.449 1.046 1 96.12 27 VAL B O 1
ATOM 797 N N . LEU B 1 28 ? 9.945 -2.832 2.518 1 95.31 28 LEU B N 1
ATOM 798 C CA . LEU B 1 28 ? 11.133 -3.445 3.105 1 95.31 28 LEU B CA 1
ATOM 799 C C . LEU B 1 28 ? 12.188 -3.727 2.037 1 95.31 28 LEU B C 1
ATOM 801 O O . LEU B 1 28 ? 12.852 -4.762 2.072 1 95.31 28 LEU B O 1
ATOM 805 N N . GLY B 1 29 ? 12.18 -2.895 1.091 1 95.19 29 GLY B N 1
ATOM 806 C CA . GLY B 1 29 ? 13.219 -2.99 0.072 1 95.19 29 GLY B CA 1
ATOM 807 C C . GLY B 1 29 ? 12.859 -3.938 -1.057 1 95.19 29 GLY B C 1
ATOM 808 O O . GLY B 1 29 ? 13.656 -4.16 -1.965 1 95.19 29 GLY B O 1
ATOM 809 N N . LYS B 1 30 ? 11.734 -4.512 -1.025 1 97.69 30 LYS B N 1
ATOM 810 C CA . LYS B 1 30 ? 11.266 -5.43 -2.061 1 97.69 30 LYS B CA 1
ATOM 811 C C . LYS B 1 30 ? 10.016 -4.895 -2.74 1 97.69 30 LYS B C 1
ATOM 813 O O . LYS B 1 30 ? 9.18 -4.254 -2.1 1 97.69 30 LYS B O 1
ATOM 818 N N . LYS B 1 31 ? 9.844 -5.156 -3.988 1 98.19 31 LYS B N 1
ATOM 819 C CA . LYS B 1 31 ? 8.719 -4.641 -4.766 1 98.19 31 LYS B CA 1
ATOM 820 C C . LYS B 1 31 ? 7.438 -5.406 -4.445 1 98.19 31 LYS B C 1
ATOM 822 O O . LYS B 1 31 ? 7.461 -6.629 -4.293 1 98.19 31 LYS B O 1
ATOM 827 N N . ALA B 1 32 ? 6.375 -4.66 -4.32 1 97.88 32 ALA B N 1
ATOM 828 C CA . ALA B 1 32 ? 5.066 -5.262 -4.074 1 97.88 32 ALA B CA 1
ATOM 829 C C . ALA B 1 32 ? 4.543 -5.965 -5.324 1 97.88 32 ALA B C 1
ATOM 831 O O . ALA B 1 32 ? 4.688 -5.453 -6.438 1 97.88 32 ALA B O 1
ATOM 832 N N . ALA B 1 33 ? 3.93 -7.102 -5.133 1 98.5 33 ALA B N 1
ATOM 833 C CA . ALA B 1 33 ? 3.447 -7.895 -6.262 1 98.5 33 ALA B CA 1
ATOM 834 C C . ALA B 1 33 ? 1.989 -7.574 -6.57 1 98.5 33 ALA B C 1
ATOM 836 O O . ALA B 1 33 ? 1.197 -7.309 -5.664 1 98.5 33 ALA B O 1
ATOM 837 N N . ARG B 1 34 ? 1.629 -7.645 -7.848 1 98 34 ARG B N 1
ATOM 838 C CA . ARG B 1 34 ? 0.286 -7.352 -8.336 1 98 34 ARG B CA 1
ATOM 839 C C . ARG B 1 34 ? -0.284 -8.531 -9.117 1 98 34 ARG B C 1
ATOM 841 O O . ARG B 1 34 ? 0.442 -9.469 -9.453 1 98 34 ARG B O 1
ATOM 848 N N . VAL B 1 35 ? -1.59 -8.391 -9.25 1 98.31 35 VAL B N 1
ATOM 849 C CA . VAL B 1 35 ? -2.205 -9.312 -10.203 1 98.31 35 VAL B CA 1
ATOM 850 C C . VAL B 1 35 ? -1.485 -9.219 -11.547 1 98.31 35 VAL B C 1
ATOM 852 O O . VAL B 1 35 ? -1.202 -8.125 -12.031 1 98.31 35 VAL B O 1
ATOM 855 N N . GLY B 1 36 ? -1.178 -10.367 -12.102 1 98.06 36 GLY B N 1
ATOM 856 C CA . GLY B 1 36 ? -0.504 -10.391 -13.391 1 98.06 36 GLY B CA 1
ATOM 857 C C . GLY B 1 36 ? 0.996 -10.586 -13.273 1 98.06 36 GLY B C 1
ATOM 858 O O . GLY B 1 36 ? 1.652 -10.969 -14.25 1 98.06 36 GLY B O 1
ATOM 859 N N . ASP B 1 37 ? 1.562 -10.375 -12.156 1 98.56 37 ASP B N 1
ATOM 860 C CA . ASP B 1 37 ? 3 -10.539 -11.969 1 98.56 37 ASP B CA 1
ATOM 861 C C . ASP B 1 37 ? 3.395 -12.016 -12.039 1 98.56 37 ASP B C 1
ATOM 863 O O . ASP B 1 37 ? 2.59 -12.898 -11.727 1 98.56 37 ASP B O 1
ATOM 867 N N . ALA B 1 38 ? 4.656 -12.25 -12.406 1 98.75 38 ALA B N 1
ATOM 868 C CA . ALA B 1 38 ? 5.148 -13.602 -12.672 1 98.75 38 ALA B CA 1
ATOM 869 C C . ALA B 1 38 ? 5.551 -14.305 -11.375 1 98.75 38 ALA B C 1
ATOM 871 O O . ALA B 1 38 ? 6.102 -13.68 -10.469 1 98.75 38 ALA B O 1
ATOM 872 N N . VAL B 1 39 ? 5.312 -15.562 -11.375 1 98.69 39 VAL B N 1
ATOM 873 C CA . VAL B 1 39 ? 5.672 -16.453 -10.281 1 98.69 39 VAL B CA 1
ATOM 874 C C . VAL B 1 39 ? 6.277 -17.75 -10.844 1 98.69 39 VAL B C 1
ATOM 876 O O . VAL B 1 39 ? 5.777 -18.297 -11.828 1 98.69 39 VAL B O 1
ATOM 879 N N . SER B 1 40 ? 7.293 -18.203 -10.25 1 98.56 40 SER B N 1
ATOM 880 C CA . SER B 1 40 ? 7.824 -19.516 -10.633 1 98.56 40 SER B CA 1
ATOM 881 C C . SER B 1 40 ? 7.07 -20.641 -9.93 1 98.56 40 SER B C 1
ATOM 883 O O . SER B 1 40 ? 6.562 -20.453 -8.82 1 98.56 40 SER B O 1
ATOM 885 N N . CYS B 1 41 ? 6.938 -21.734 -10.555 1 98.38 41 CYS B N 1
ATOM 886 C CA . CYS B 1 41 ? 6.324 -22.906 -9.945 1 98.38 41 CYS B CA 1
ATOM 887 C C . CYS B 1 41 ? 7.09 -24.172 -10.305 1 98.38 41 CYS B C 1
ATOM 889 O O . CYS B 1 41 ? 7.02 -24.641 -11.438 1 98.38 41 CYS B O 1
ATOM 891 N N . PRO B 1 42 ? 7.75 -24.75 -9.375 1 97.38 42 PRO B N 1
ATOM 892 C CA . PRO B 1 42 ? 8.516 -25.969 -9.672 1 97.38 42 PRO B CA 1
ATOM 893 C C . PRO B 1 42 ? 7.621 -27.156 -9.977 1 97.38 42 PRO B C 1
ATOM 895 O O . PRO B 1 42 ? 8.062 -28.125 -10.625 1 97.38 42 PRO B O 1
ATOM 898 N N . LYS B 1 43 ? 6.383 -27.172 -9.555 1 97.12 43 LYS B N 1
ATOM 899 C CA . LYS B 1 43 ? 5.461 -28.281 -9.789 1 97.12 43 LYS B CA 1
ATOM 900 C C . LYS B 1 43 ? 4.926 -28.25 -11.219 1 97.12 43 LYS B C 1
ATOM 902 O O . LYS B 1 43 ? 4.785 -29.297 -11.859 1 97.12 43 LYS B O 1
ATOM 907 N N . CYS B 1 44 ? 4.547 -27.078 -11.664 1 96.44 44 CYS B N 1
ATOM 908 C CA . CYS B 1 44 ? 3.945 -26.953 -12.984 1 96.44 44 CYS B CA 1
ATOM 909 C C . CYS B 1 44 ? 5.008 -26.688 -14.047 1 96.44 44 CYS B C 1
ATOM 911 O O . CYS B 1 44 ? 4.797 -26.969 -15.227 1 96.44 44 CYS B O 1
ATOM 913 N N . GLY B 1 45 ? 6.121 -26.203 -13.68 1 92 45 GLY B N 1
ATOM 914 C CA . GLY B 1 45 ? 7.109 -25.703 -14.633 1 92 45 GLY B CA 1
ATOM 915 C C . GLY B 1 45 ? 6.742 -24.359 -15.227 1 92 45 GLY B C 1
ATOM 916 O O . GLY B 1 45 ? 5.57 -23.969 -15.227 1 92 45 GLY B O 1
ATOM 917 N N . GLY B 1 46 ? 7.742 -23.531 -15.633 1 91.44 46 GLY B N 1
ATOM 918 C CA . GLY B 1 46 ? 7.512 -22.234 -16.266 1 91.44 46 GLY B CA 1
ATOM 919 C C . GLY B 1 46 ? 7.062 -21.172 -15.289 1 91.44 46 GLY B C 1
ATOM 920 O O . GLY B 1 46 ? 7.035 -21.406 -14.078 1 91.44 46 GLY B O 1
ATOM 921 N N . ASN B 1 47 ? 6.762 -20.062 -15.93 1 96.5 47 ASN B N 1
ATOM 922 C CA . ASN B 1 47 ? 6.254 -18.953 -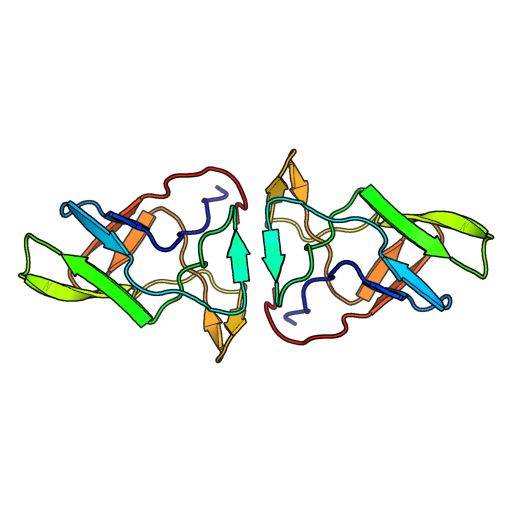15.133 1 96.5 47 ASN B CA 1
ATOM 923 C C . ASN B 1 47 ? 4.73 -18.922 -15.125 1 96.5 47 ASN B C 1
ATOM 925 O O . ASN B 1 47 ? 4.094 -19.156 -16.156 1 96.5 47 ASN B O 1
ATOM 929 N N . GLN B 1 48 ? 4.246 -18.844 -13.938 1 98.12 48 GLN B N 1
ATOM 930 C CA . GLN B 1 48 ? 2.824 -18.594 -13.727 1 98.12 48 GLN B CA 1
ATOM 931 C C . GLN B 1 48 ? 2.568 -17.141 -13.375 1 98.12 48 GLN B C 1
ATOM 933 O O . GLN B 1 48 ? 3.482 -16.312 -13.43 1 98.12 48 GLN B O 1
ATOM 938 N N . THR B 1 49 ? 1.297 -16.812 -13.102 1 98.69 49 THR B N 1
ATOM 939 C CA . THR B 1 49 ? 0.972 -15.438 -12.758 1 98.69 49 THR B CA 1
ATOM 940 C C . THR B 1 49 ? 0.057 -15.383 -11.539 1 98.69 49 THR B C 1
ATOM 942 O O . THR B 1 49 ? -0.671 -16.328 -11.258 1 98.69 49 THR B O 1
ATOM 945 N N . ILE B 1 50 ? 0.11 -14.344 -10.836 1 98.75 50 ILE B N 1
ATOM 946 C CA . ILE B 1 50 ? -0.853 -14.078 -9.773 1 98.75 50 ILE B CA 1
ATOM 947 C C . ILE B 1 50 ? -2.211 -13.734 -10.383 1 98.75 50 ILE B C 1
ATOM 949 O O . ILE B 1 50 ? -2.301 -12.883 -11.273 1 98.75 50 ILE B O 1
ATOM 953 N N . VAL B 1 51 ? -3.252 -14.305 -9.859 1 98.62 51 VAL B N 1
ATOM 954 C CA . VAL B 1 51 ? -4.52 -14.117 -10.547 1 98.62 51 VAL B CA 1
ATOM 955 C C . VAL B 1 51 ? -5.539 -13.492 -9.602 1 98.62 51 VAL B C 1
ATOM 957 O O . VAL B 1 51 ? -6.648 -13.141 -10.008 1 98.62 51 VAL B O 1
ATOM 960 N N . GLU B 1 52 ? -5.215 -13.352 -8.344 1 97.81 52 GLU B N 1
ATOM 961 C CA . GLU B 1 52 ? -6.086 -12.695 -7.379 1 97.81 52 GLU B CA 1
ATOM 962 C C . GLU B 1 52 ? -5.426 -11.453 -6.793 1 97.81 52 GLU B C 1
ATOM 964 O O . GLU B 1 52 ? -4.223 -11.453 -6.516 1 97.81 52 GLU B O 1
ATOM 969 N N . GLY B 1 53 ? -6.215 -10.414 -6.633 1 96.25 53 GLY B N 1
ATOM 970 C CA . GLY B 1 53 ? -5.754 -9.164 -6.047 1 96.25 53 GLY B CA 1
ATOM 971 C C . GLY B 1 53 ? -6.746 -8.562 -5.066 1 96.25 53 GLY B C 1
ATOM 972 O O . GLY B 1 53 ? -7.883 -9.039 -4.961 1 96.25 53 GLY B O 1
ATOM 973 N N . THR B 1 54 ? -6.223 -7.656 -4.309 1 92.94 54 THR B N 1
ATOM 974 C CA . THR B 1 54 ? -7.059 -6.98 -3.32 1 92.94 54 THR B CA 1
ATOM 975 C C . THR B 1 54 ? -7.809 -5.812 -3.953 1 92.94 54 THR B C 1
ATOM 977 O O . THR B 1 54 ? -7.207 -4.793 -4.301 1 92.94 54 THR B O 1
ATOM 980 N N . PRO B 1 55 ? -9.148 -6.027 -3.998 1 86.81 55 PRO B N 1
ATOM 981 C CA . PRO B 1 55 ? -9.914 -4.895 -4.527 1 86.81 55 PRO B CA 1
ATOM 982 C C . PRO B 1 55 ? -9.742 -3.627 -3.695 1 86.81 55 PRO B C 1
ATOM 984 O O . PRO B 1 55 ? -9.648 -3.699 -2.469 1 86.81 55 PRO B O 1
ATOM 987 N N . GLY B 1 56 ? -9.383 -2.584 -4.301 1 87.62 56 GLY B N 1
ATOM 988 C CA . GLY B 1 56 ? -9.352 -1.32 -3.58 1 87.62 56 GLY B CA 1
ATOM 989 C C . GLY B 1 56 ? -7.945 -0.763 -3.42 1 87.62 56 GLY B C 1
ATOM 990 O O . GLY B 1 56 ? -7.77 0.347 -2.916 1 87.62 56 GLY B O 1
ATOM 991 N N . ILE B 1 57 ? -7.047 -1.634 -3.607 1 92.19 57 ILE B N 1
ATOM 992 C CA . ILE B 1 57 ? -5.684 -1.116 -3.594 1 92.19 57 ILE B CA 1
ATOM 993 C C . ILE B 1 57 ? -5.051 -1.285 -4.973 1 92.19 57 ILE B C 1
ATOM 995 O O . ILE B 1 57 ? -4.723 -2.402 -5.379 1 92.19 57 ILE B O 1
ATOM 999 N N . VAL B 1 58 ? -4.941 -0.243 -5.578 1 93.62 58 VAL B N 1
ATOM 1000 C CA . VAL B 1 58 ? -4.531 -0.25 -6.977 1 93.62 58 VAL B CA 1
ATOM 1001 C C . VAL B 1 58 ? -3.125 0.328 -7.105 1 93.62 58 VAL B C 1
ATOM 1003 O O . VAL B 1 58 ? -2.832 1.395 -6.562 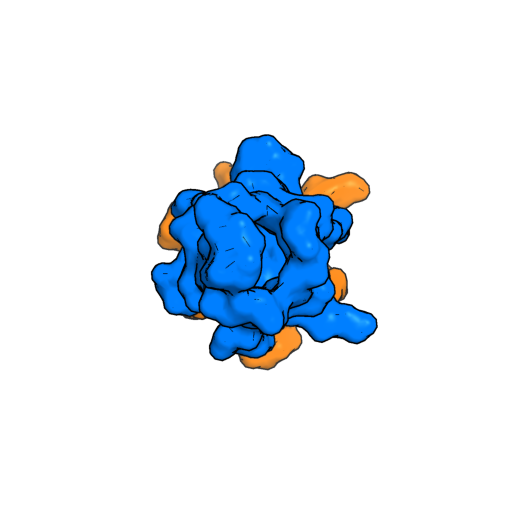1 93.62 58 VAL B O 1
ATOM 1006 N N . GLY B 1 59 ? -2.258 -0.473 -7.734 1 92.06 59 GLY B N 1
ATOM 1007 C CA . GLY B 1 59 ? -0.896 -0.035 -7.996 1 92.06 59 GLY B CA 1
ATOM 1008 C C . GLY B 1 59 ? -0.742 0.678 -9.328 1 92.06 59 GLY B C 1
ATOM 1009 O O . GLY B 1 59 ? -1.683 1.313 -9.805 1 92.06 59 GLY B O 1
ATOM 1010 N N . SER B 1 60 ? 0.544 0.559 -9.703 1 88.12 60 SER B N 1
ATOM 1011 C CA . SER B 1 60 ? 0.858 1.178 -10.984 1 88.12 60 SER B CA 1
ATOM 1012 C C . SER B 1 60 ? 0.22 0.411 -12.141 1 88.12 60 SER B C 1
ATOM 1014 O O . SER B 1 60 ? -0.052 -0.786 -12.023 1 88.12 60 SER B O 1
ATOM 1016 N N . ASN B 1 61 ? -0.226 0.961 -13.18 1 89.25 61 ASN B N 1
ATOM 1017 C CA . ASN B 1 61 ? -0.79 0.383 -14.398 1 89.25 61 ASN B CA 1
ATOM 1018 C C . ASN B 1 61 ? -2.217 -0.109 -14.172 1 89.25 61 ASN B C 1
ATOM 1020 O O . ASN B 1 61 ? -2.723 -0.929 -14.938 1 89.25 61 ASN B O 1
ATOM 1024 N N . GLY B 1 62 ? -2.678 0.1 -13 1 91.56 62 GLY B N 1
ATOM 1025 C CA . GLY B 1 62 ? -4.074 -0.217 -12.75 1 91.56 62 GLY B CA 1
ATOM 1026 C C . GLY B 1 62 ? -4.281 -1.604 -12.172 1 91.56 62 GL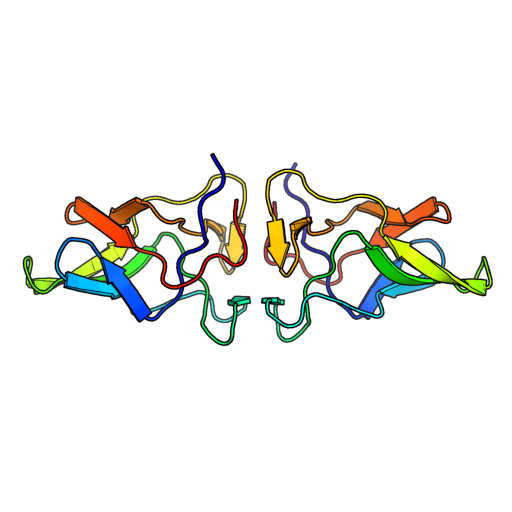Y B C 1
ATOM 1027 O O . GLY B 1 62 ? -5.418 -2.045 -11.992 1 91.56 62 GLY B O 1
ATOM 1028 N N . GLN B 1 63 ? -3.281 -2.312 -11.922 1 95.12 63 GLN B N 1
ATOM 1029 C CA . GLN B 1 63 ? -3.379 -3.66 -11.367 1 95.12 63 GLN B CA 1
ATOM 1030 C C . GLN B 1 63 ? -3.441 -3.629 -9.844 1 95.12 63 GLN B C 1
ATOM 1032 O O . GLN B 1 63 ? -2.758 -2.826 -9.211 1 95.12 63 GLN B O 1
ATOM 1037 N N . THR B 1 64 ? -4.184 -4.559 -9.273 1 97 64 THR B N 1
ATOM 1038 C CA . THR B 1 64 ? -4.359 -4.582 -7.824 1 97 64 THR B CA 1
ATOM 1039 C C . THR B 1 64 ? -3.266 -5.414 -7.16 1 97 64 THR B C 1
ATOM 1041 O O . THR B 1 64 ? -2.752 -6.363 -7.754 1 97 64 THR B O 1
ATOM 1044 N N . TYR B 1 65 ? -2.961 -5.055 -5.973 1 97 65 TYR B N 1
ATOM 1045 C CA . TYR B 1 65 ? -1.918 -5.758 -5.234 1 97 65 TYR B CA 1
ATOM 1046 C C . TYR B 1 65 ? -2.426 -7.098 -4.715 1 97 65 TYR B C 1
ATOM 1048 O O . TYR B 1 65 ? -3.627 -7.27 -4.492 1 97 65 TYR B O 1
ATOM 1056 N N . ALA B 1 66 ? -1.486 -7.984 -4.566 1 98.12 66 ALA B N 1
ATOM 1057 C CA . ALA B 1 66 ? -1.8 -9.312 -4.055 1 98.12 66 ALA B CA 1
ATOM 1058 C C . ALA B 1 66 ? -1.489 -9.414 -2.564 1 98.12 66 ALA B C 1
ATOM 1060 O O . ALA B 1 66 ? -0.538 -8.797 -2.08 1 98.12 66 ALA B O 1
ATOM 1061 N N . LEU B 1 67 ? -2.303 -10.242 -1.846 1 98 67 LEU B N 1
ATOM 1062 C CA . LEU B 1 67 ? -2.107 -10.469 -0.417 1 98 67 LEU B CA 1
ATOM 1063 C C . LEU B 1 67 ? -1.847 -11.938 -0.129 1 98 67 LEU B C 1
ATOM 1065 O O . LEU B 1 67 ? -2.105 -12.797 -0.976 1 98 67 LEU B O 1
ATOM 1069 N N . GLU B 1 68 ? -1.319 -12.109 1.022 1 98.06 68 GLU B N 1
ATOM 1070 C CA . GLU B 1 68 ? -1.104 -13.461 1.534 1 98.06 68 GLU B CA 1
ATOM 1071 C C . GLU B 1 68 ? -2.33 -14.344 1.311 1 98.06 68 GLU B C 1
ATOM 1073 O O . GLU B 1 68 ? -3.459 -13.914 1.562 1 98.06 68 GLU B O 1
ATOM 1078 N N . GLY B 1 69 ? -2.098 -15.547 0.857 1 98.31 69 GLY B N 1
ATOM 1079 C CA . GLY B 1 69 ? -3.17 -16.516 0.736 1 98.31 69 GLY B CA 1
ATOM 1080 C C . GLY B 1 69 ? -3.842 -16.5 -0.623 1 98.31 69 GLY B C 1
ATOM 1081 O O . GLY B 1 69 ? -4.574 -17.438 -0.972 1 98.31 69 GLY B O 1
ATOM 1082 N N . MET B 1 70 ? -3.633 -15.547 -1.387 1 98.5 70 MET B N 1
ATOM 1083 C CA . MET B 1 70 ? -4.258 -15.438 -2.701 1 98.5 70 MET B CA 1
ATOM 1084 C C . MET B 1 70 ? -3.613 -16.391 -3.697 1 98.5 70 MET B C 1
ATOM 1086 O O . MET B 1 70 ? -2.533 -16.922 -3.439 1 98.5 70 MET B O 1
ATOM 1090 N N . LYS B 1 71 ? -4.215 -16.562 -4.895 1 98.75 71 LYS B N 1
ATOM 1091 C CA . LYS B 1 71 ? -3.867 -17.688 -5.746 1 98.75 71 LYS B CA 1
ATOM 1092 C C . LYS B 1 71 ? -3.082 -17.234 -6.973 1 98.75 71 LYS B C 1
ATOM 1094 O O . LYS B 1 71 ? -3.213 -16.094 -7.41 1 98.75 71 LYS B O 1
ATOM 1099 N N . THR B 1 72 ? -2.35 -18.203 -7.504 1 98.69 72 THR B N 1
ATOM 1100 C CA . THR B 1 72 ? -1.697 -18.062 -8.797 1 98.69 72 THR B CA 1
ATOM 1101 C C . THR B 1 72 ? -2.457 -18.844 -9.875 1 98.69 72 THR B C 1
ATOM 1103 O O . THR B 1 72 ? -3.414 -19.547 -9.57 1 98.69 72 THR B O 1
ATOM 1106 N N . SER B 1 73 ? -2.061 -18.656 -11.086 1 98.56 73 SER B N 1
ATOM 1107 C CA . SER B 1 73 ? -2.768 -19.234 -12.227 1 98.56 73 SER B CA 1
ATOM 1108 C C . SER B 1 73 ? -2.76 -20.766 -12.164 1 98.56 73 SER B C 1
ATOM 1110 O O . SER B 1 73 ? -3.656 -21.422 -12.703 1 98.56 73 SER B O 1
ATOM 1112 N N . CYS B 1 74 ? -1.815 -21.344 -11.5 1 98.12 74 CYS B N 1
ATOM 1113 C CA . CYS B 1 74 ? -1.758 -22.812 -11.438 1 98.12 74 CYS B CA 1
ATOM 1114 C C . CYS B 1 74 ? -2.436 -23.328 -10.18 1 98.12 74 CYS B C 1
ATOM 1116 O O . CYS B 1 74 ? -2.461 -24.531 -9.93 1 98.12 74 CYS B O 1
ATOM 1118 N N . GLY B 1 75 ? -2.838 -22.391 -9.32 1 98.31 75 GLY B N 1
ATOM 1119 C CA . GLY B 1 75 ? -3.586 -22.797 -8.148 1 98.31 75 GLY B CA 1
ATOM 1120 C C . GLY B 1 75 ? -2.775 -22.719 -6.863 1 98.31 75 GLY B C 1
ATOM 1121 O O . GLY B 1 75 ? -3.303 -22.953 -5.773 1 98.31 75 GLY B O 1
ATOM 1122 N N . ALA B 1 76 ? -1.527 -22.375 -6.891 1 98.44 76 ALA B N 1
ATOM 1123 C CA . ALA B 1 76 ? -0.707 -22.188 -5.695 1 98.44 76 ALA B CA 1
ATOM 1124 C C . ALA B 1 76 ? -1.186 -21 -4.879 1 98.44 76 ALA B C 1
ATOM 1126 O O . ALA B 1 76 ? -1.792 -20.062 -5.422 1 98.44 76 ALA B O 1
ATOM 1127 N N . THR B 1 77 ? -0.889 -21.062 -3.602 1 98.75 77 THR B N 1
ATOM 1128 C CA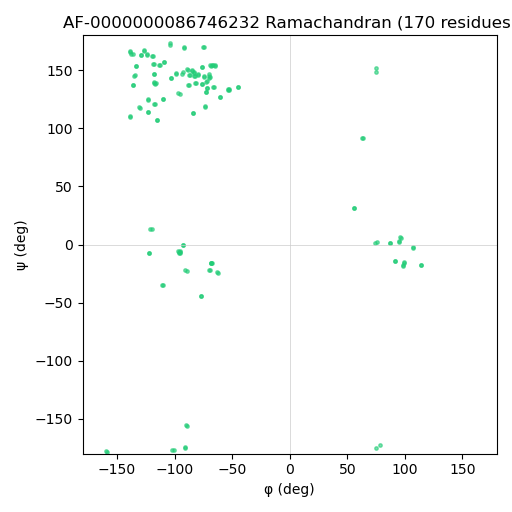 . THR B 1 77 ? -1.209 -19.953 -2.709 1 98.75 77 THR B CA 1
ATOM 1129 C C . THR B 1 77 ? 0.043 -19.141 -2.381 1 98.75 77 THR B C 1
ATOM 1131 O O . THR B 1 77 ? 1.116 -19.703 -2.166 1 98.75 77 THR B O 1
ATOM 1134 N N . LEU B 1 78 ? -0.13 -17.859 -2.268 1 98.81 78 LEU B N 1
ATOM 1135 C CA . LEU B 1 78 ? 0.974 -16.953 -1.958 1 98.81 78 LEU B CA 1
ATOM 1136 C C . LEU B 1 78 ? 1.248 -16.938 -0.458 1 98.81 78 LEU B C 1
ATOM 1138 O O . LEU B 1 78 ? 0.315 -16.906 0.347 1 98.81 78 LEU B O 1
ATOM 1142 N N . ILE B 1 79 ? 2.564 -16.922 -0.111 1 98.69 79 ILE B N 1
ATOM 1143 C CA . ILE B 1 79 ? 2.994 -16.906 1.283 1 98.69 79 ILE B CA 1
ATOM 1144 C C . ILE B 1 79 ? 3.881 -15.688 1.538 1 98.69 79 ILE B C 1
ATOM 1146 O O . ILE B 1 79 ? 4.984 -15.594 0.993 1 98.69 79 ILE B O 1
ATOM 1150 N N . ALA B 1 80 ? 3.406 -14.812 2.336 1 98.38 80 ALA B N 1
ATOM 1151 C CA . ALA B 1 80 ? 4.152 -13.594 2.629 1 98.38 80 ALA B CA 1
ATOM 1152 C C . ALA B 1 80 ? 5.328 -13.875 3.561 1 98.38 80 ALA B C 1
ATOM 1154 O O . ALA B 1 80 ? 5.215 -14.688 4.48 1 98.38 80 ALA B O 1
ATOM 1155 N N . SER B 1 81 ? 6.422 -13.18 3.377 1 97.06 81 SER B N 1
ATOM 1156 C CA . SER B 1 81 ? 7.613 -13.352 4.203 1 97.06 81 SER B CA 1
ATOM 1157 C C . SER B 1 81 ? 7.668 -12.312 5.312 1 97.06 81 SER B C 1
ATOM 1159 O O . SER B 1 81 ? 8.57 -12.344 6.152 1 97.06 81 SER B O 1
ATOM 1161 N N . GLN B 1 82 ? 6.762 -11.367 5.32 1 93.38 82 GLN B N 1
ATOM 1162 C CA . GLN B 1 82 ? 6.746 -10.281 6.289 1 93.38 82 GLN B CA 1
ATOM 1163 C C . GLN B 1 82 ? 5.324 -9.984 6.758 1 93.38 82 GLN B C 1
ATOM 1165 O O . GLN B 1 82 ? 4.359 -10.5 6.195 1 93.38 82 GLN B O 1
ATOM 1170 N N . SER B 1 83 ? 5.191 -9.227 7.816 1 90.5 83 SER B N 1
ATOM 1171 C CA . SER B 1 83 ? 3.873 -8.93 8.367 1 90.5 83 SER B CA 1
ATOM 1172 C C . SER B 1 83 ? 3.613 -7.426 8.391 1 90.5 83 SER B C 1
ATOM 1174 O O . SER B 1 83 ? 2.705 -6.957 9.078 1 90.5 83 SER B O 1
ATOM 1176 N N . LEU B 1 84 ? 4.551 -6.812 7.633 1 83.75 84 LEU B N 1
ATOM 1177 C CA . LEU B 1 84 ? 4.336 -5.371 7.523 1 83.75 84 LEU B CA 1
ATOM 1178 C C . LEU B 1 84 ? 3.357 -5.051 6.398 1 83.75 84 LEU B C 1
ATOM 1180 O O . LEU B 1 84 ? 3.09 -5.895 5.543 1 83.75 84 LEU B O 1
ATOM 1184 N N . PHE B 1 85 ? 2.619 -4.059 6.465 1 89.75 85 PHE B N 1
ATOM 1185 C CA . PHE B 1 85 ? 1.627 -3.629 5.484 1 89.75 85 PHE B CA 1
ATOM 1186 C C . PHE B 1 85 ? 0.52 -4.668 5.344 1 89.75 85 PHE B C 1
ATOM 1188 O O . PHE B 1 85 ? 0.631 -5.598 4.543 1 89.75 85 PHE B O 1
ATOM 1195 N N . GLN B 1 86 ? -0.402 -4.559 5.992 1 93.5 86 GLN B N 1
ATOM 1196 C CA . GLN B 1 86 ? -1.524 -5.488 6.016 1 93.5 86 GLN B CA 1
ATOM 1197 C C . GLN B 1 86 ? -2.811 -4.812 5.543 1 93.5 86 GLN B C 1
ATOM 1199 O O . GLN B 1 86 ? -3.059 -3.648 5.863 1 93.5 86 GLN B O 1
ATOM 1204 N N . ALA B 1 87 ? -3.523 -5.516 4.777 1 91.81 87 ALA B N 1
ATOM 1205 C CA . ALA B 1 87 ? -4.801 -5.008 4.281 1 91.81 87 ALA B CA 1
ATOM 1206 C C . ALA B 1 87 ? -5.852 -6.113 4.242 1 91.81 87 ALA B C 1
ATOM 1208 O O . ALA B 1 87 ? -5.516 -7.297 4.176 1 91.81 87 ALA B O 1
#

pLDDT: mean 96.1, std 4.04, range [74.0, 98.88]

Solvent-accessible surface area (backbone atoms only — not comparable to full-atom values): 8367 Å² total; per-residue (Å²): 132,72,28,19,47,27,34,39,64,21,40,31,74,54,69,19,33,31,70,35,46,38,91,50,34,29,47,74,86,27,29,34,20,28,36,64,26,38,23,42,29,74,78,80,53,61,74,40,27,30,69,37,50,40,88,60,36,28,37,69,96,70,32,23,34,22,36,38,64,34,37,30,69,85,65,35,33,35,41,43,85,55,78,53,38,23,64,134,73,30,19,48,28,34,38,64,22,38,30,74,54,70,19,31,32,68,36,46,38,92,50,33,29,48,73,86,28,27,35,21,27,37,65,26,36,22,41,28,74,76,80,53,63,74,40,30,29,69,36,51,42,87,60,37,27,36,70,95,70,32,24,34,22,36,40,64,34,36,30,70,86,65,36,31,36,41,44,87,56,79,53,40,24,63

Nearest PDB structures (foldseek):
  4jiw-assembly3_L  TM=8.493E-01  e=9.359E-06  Escherichia coli CFT073
  4jiv-assembly1_D  TM=7.350E-01  e=5.407E-05  Vibrio cholerae O1 biovar El Tor str. N16961
  9cpc-assembly1_4I  TM=2.855E-01  e=4.687E+00  Sus scrofa
  4jiw-assembly3_L  TM=8.491E-01  e=7.127E-06  Escherichia coli CFT073
  4jiv-assembly1_D  TM=7.349E-01  e=5.226E-05  Vibrio cholerae O1 biovar El Tor str. N16961

Radius of gyration: 16.98 Å; Cα contacts (8 Å, |Δi|>4): 520; chains: 2; bounding box: 27×57×31 Å

Secondary structure (DSSP, 8-state):
---BBPBTT-EETTS-BB---EEEEEETTEEEPBTT-EEE-TTT-SEEEB----TT-B-GGGPBBPBTT-BBTTSPBEE-S---SB-/---BBPBTT-EETTS-BB---EEEEEETTEEEPBTT-EEE-TTT-SEEEB----TT-B-GGGPBBPBTT-BBTTSPBEE-S---SB-

Organism: NCBI:txid471575

Foldseek 3Di:
DWFAFAFFQFAWPQGKTFHDAAPVDDDPRTHTHFFFGWIAGPVVGDIWTFHDADPPAAGPPGTHTHGFQGAIPVGITTHHPDRPDID/DWFAFAFFQFAWPQGKTFHDAAPVDDDPRTHTHFFFGWIAGPVVGDIWTFHDADPPAAGPPGTHTHGFQGAIPVGITTHHPDDPDID

InterPro domains:
  IPR008727 PAAR motif [PF05488] (8-80)